Protein AF-A0A6I2VE05-F1 (afdb_monomer_lite)

Foldseek 3Di:
DQWWKWKWKDADNDIDIDIHSDPVVSVVVLVVVCVVQVVPDDDCWDDDPNDIDHSVRDDGMDIDIDTGPDD

Radius of gyration: 14.78 Å; chains: 1; bounding box: 33×26×35 Å

Sequence (71 aa):
MARSYTLTLRREGDSERQRFVTVDGALDTLETEIRAMSQTVRKATTKSLGREYEPVELVAVRAEVSGPGVR

Secondary structure (DSSP, 8-state):
----EEEEEEETTEEEEEEESSHHHHHHHHHHHHHHHHTT--PPPEEETTEEE-GGGS---EEEEEPTT--

pLDDT: mean 86.16, std 10.94, range [52.56, 97.44]

Structure (mmCIF, N/CA/C/O backbone):
data_AF-A0A6I2VE05-F1
#
_entry.id   AF-A0A6I2VE05-F1
#
loop_
_atom_site.group_PDB
_atom_site.id
_atom_site.type_symbol
_atom_site.label_atom_id
_atom_site.label_alt_id
_atom_site.label_comp_id
_atom_site.label_asym_id
_atom_site.label_entity_id
_atom_site.label_seq_id
_atom_site.pdbx_PDB_ins_code
_atom_site.Cartn_x
_atom_site.Cartn_y
_atom_site.Cartn_z
_atom_site.occupancy
_atom_site.B_iso_or_equiv
_atom_site.auth_seq_id
_atom_site.auth_comp_id
_atom_site.auth_asym_id
_atom_site.auth_atom_id
_atom_site.pdbx_PDB_model_num
ATOM 1 N N . MET A 1 1 ? 21.374 7.329 -16.780 1.00 52.56 1 MET A N 1
ATOM 2 C CA . MET A 1 1 ? 20.603 7.017 -15.556 1.00 52.56 1 MET A CA 1
ATOM 3 C C . MET A 1 1 ? 19.704 5.835 -15.861 1.00 52.56 1 MET A C 1
ATOM 5 O O . MET A 1 1 ? 18.996 5.899 -16.860 1.00 52.56 1 MET A O 1
ATOM 9 N N . ALA A 1 2 ? 19.765 4.753 -15.081 1.00 56.38 2 ALA A N 1
ATOM 10 C CA . ALA A 1 2 ? 18.833 3.641 -15.260 1.00 56.38 2 ALA A CA 1
ATOM 11 C C . ALA A 1 2 ? 17.403 4.157 -15.032 1.00 56.38 2 ALA A C 1
ATOM 13 O O . ALA A 1 2 ? 17.139 4.808 -14.020 1.00 56.38 2 ALA A O 1
ATOM 14 N N . ARG A 1 3 ? 16.507 3.934 -16.000 1.00 72.19 3 ARG A N 1
ATOM 15 C CA . ARG A 1 3 ? 15.089 4.276 -15.867 1.00 72.19 3 ARG A CA 1
ATOM 16 C C . ARG A 1 3 ? 14.481 3.306 -14.858 1.00 72.19 3 ARG A C 1
ATOM 18 O O . ARG A 1 3 ? 14.152 2.188 -15.227 1.00 72.19 3 ARG A O 1
ATOM 25 N N . SER A 1 4 ? 14.417 3.701 -13.592 1.00 87.94 4 SER A N 1
ATOM 26 C CA . SER A 1 4 ? 13.842 2.871 -12.534 1.00 87.94 4 SER A CA 1
ATOM 27 C C . SER A 1 4 ? 12.526 3.448 -12.039 1.00 87.94 4 SER A C 1
ATOM 29 O O . SER A 1 4 ? 12.412 4.660 -11.849 1.00 87.94 4 SER A O 1
ATOM 31 N N . TYR A 1 5 ? 11.585 2.563 -11.757 1.00 93.56 5 TYR A N 1
ATOM 32 C CA . TYR A 1 5 ? 10.375 2.848 -11.002 1.0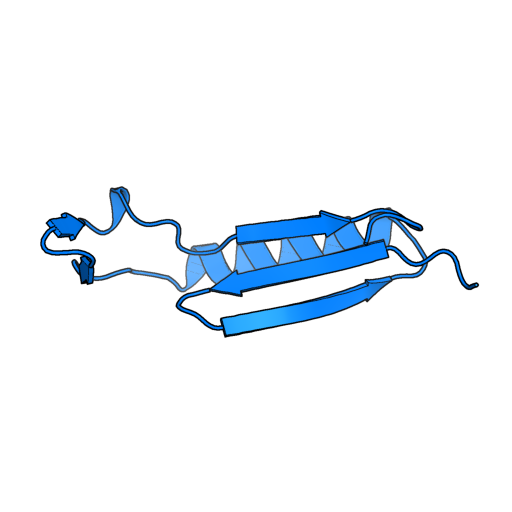0 93.56 5 TYR A CA 1
ATOM 33 C C . TYR A 1 5 ? 10.683 2.732 -9.510 1.00 93.56 5 TYR A C 1
ATOM 35 O O . TYR A 1 5 ? 11.525 1.926 -9.109 1.00 93.56 5 TYR A O 1
ATOM 43 N N . THR A 1 6 ? 10.031 3.548 -8.686 1.00 95.38 6 THR A N 1
ATOM 44 C CA . THR A 1 6 ? 10.194 3.496 -7.227 1.00 95.38 6 THR A CA 1
ATOM 45 C C . THR A 1 6 ? 8.849 3.248 -6.573 1.00 95.38 6 THR A C 1
ATOM 47 O O . THR A 1 6 ? 7.964 4.093 -6.677 1.00 95.38 6 THR A O 1
ATOM 50 N N . LEU A 1 7 ? 8.720 2.125 -5.872 1.00 95.75 7 LEU A N 1
ATOM 51 C CA . LEU A 1 7 ? 7.628 1.882 -4.938 1.00 95.75 7 LEU A CA 1
ATOM 52 C C . LEU A 1 7 ? 7.989 2.525 -3.599 1.00 95.75 7 LEU A C 1
ATOM 54 O O . LEU A 1 7 ? 9.071 2.273 -3.071 1.00 95.75 7 LEU A O 1
ATOM 58 N N . THR A 1 8 ? 7.100 3.349 -3.052 1.00 95.81 8 THR A N 1
ATOM 59 C CA . THR A 1 8 ? 7.200 3.871 -1.686 1.00 95.81 8 THR A CA 1
ATOM 60 C C . THR A 1 8 ? 6.010 3.383 -0.871 1.00 95.81 8 THR A C 1
ATOM 62 O O . THR A 1 8 ? 4.868 3.699 -1.201 1.00 95.81 8 THR A O 1
ATOM 65 N N . LEU A 1 9 ? 6.281 2.658 0.210 1.00 93.88 9 LEU A N 1
ATOM 66 C CA . LEU A 1 9 ? 5.291 2.191 1.179 1.00 93.88 9 LEU A CA 1
ATOM 67 C C . LEU A 1 9 ? 5.421 3.038 2.442 1.00 93.88 9 LEU A C 1
ATOM 69 O O . LEU A 1 9 ? 6.523 3.196 2.961 1.00 93.88 9 LEU A O 1
ATOM 73 N N . ARG A 1 10 ? 4.322 3.614 2.930 1.00 91.56 10 ARG A N 1
ATOM 74 C CA . ARG A 1 10 ? 4.292 4.403 4.170 1.00 91.56 10 ARG A CA 1
ATOM 75 C C . ARG A 1 10 ? 3.286 3.816 5.149 1.00 91.56 10 ARG A C 1
ATOM 77 O O . ARG A 1 10 ? 2.123 3.622 4.786 1.00 91.56 10 ARG A O 1
ATOM 84 N N . ARG A 1 11 ? 3.726 3.596 6.389 1.00 86.06 11 ARG A N 1
ATOM 85 C CA . ARG A 1 11 ? 2.920 3.089 7.510 1.00 86.06 11 ARG A CA 1
ATOM 86 C C . ARG A 1 11 ? 3.367 3.776 8.794 1.00 86.06 11 ARG A C 1
ATOM 88 O O . ARG A 1 11 ? 4.553 3.832 9.038 1.00 86.06 11 ARG A O 1
ATOM 95 N N . GLU A 1 12 ? 2.452 4.311 9.596 1.00 78.94 12 GLU A N 1
ATOM 96 C CA . GLU A 1 12 ? 2.726 4.753 10.987 1.00 78.94 12 GLU A CA 1
ATOM 97 C C . GLU A 1 12 ? 4.057 5.504 11.239 1.00 78.94 12 GLU A C 1
ATOM 99 O O . GLU A 1 12 ? 4.707 5.302 12.254 1.00 78.94 12 GLU A O 1
ATOM 104 N N . GLY A 1 13 ? 4.470 6.389 10.326 1.00 79.31 13 GLY A N 1
ATOM 105 C CA . GLY A 1 13 ? 5.734 7.134 10.443 1.00 79.31 13 GLY A CA 1
ATOM 106 C C . GLY A 1 13 ? 6.960 6.446 9.827 1.00 79.31 13 GLY A C 1
ATOM 107 O O . GLY A 1 13 ? 7.946 7.125 9.553 1.00 79.31 13 GLY A O 1
ATOM 108 N N . ASP A 1 14 ? 6.871 5.159 9.501 1.00 85.44 14 ASP A N 1
ATOM 109 C CA . ASP A 1 14 ? 7.849 4.428 8.702 1.00 85.44 14 ASP A CA 1
ATOM 110 C C . ASP A 1 14 ? 7.607 4.606 7.200 1.00 85.44 14 ASP A C 1
ATOM 112 O O . ASP A 1 14 ? 6.471 4.689 6.709 1.00 85.44 14 ASP A O 1
ATOM 116 N N . SER A 1 15 ? 8.705 4.596 6.445 1.00 92.25 15 SER A N 1
ATOM 117 C CA . SER A 1 15 ? 8.671 4.546 4.989 1.00 92.25 15 SER A CA 1
ATOM 118 C C . SER A 1 15 ? 9.706 3.577 4.437 1.00 92.25 15 SER A C 1
ATOM 120 O O . SER A 1 15 ? 10.890 3.698 4.752 1.00 92.25 15 SER A O 1
ATOM 122 N N . GLU A 1 16 ? 9.274 2.688 3.552 1.00 93.50 16 GLU A N 1
ATOM 123 C CA . GLU A 1 16 ? 10.134 1.778 2.804 1.00 93.50 16 GLU A CA 1
ATOM 124 C C . GLU A 1 16 ? 10.131 2.153 1.322 1.00 93.50 16 GLU A C 1
ATOM 126 O O . GLU A 1 16 ? 9.121 2.617 0.782 1.00 93.50 16 GLU A O 1
ATOM 131 N N . ARG A 1 17 ? 11.278 1.979 0.657 1.00 94.69 17 ARG A N 1
ATOM 132 C CA . ARG A 1 17 ? 11.420 2.233 -0.776 1.00 94.69 17 ARG A CA 1
ATOM 133 C C . ARG A 1 17 ? 12.080 1.062 -1.478 1.00 94.69 17 ARG A C 1
ATOM 135 O O . ARG A 1 17 ? 13.175 0.656 -1.099 1.00 94.69 17 ARG A O 1
ATOM 142 N N . GLN A 1 18 ? 11.463 0.620 -2.565 1.00 94.88 18 GLN A N 1
ATOM 143 C CA . GLN A 1 18 ? 11.975 -0.440 -3.427 1.00 94.88 18 GLN A CA 1
ATOM 144 C C . GLN A 1 18 ? 12.070 0.066 -4.869 1.00 94.88 18 GLN A C 1
ATOM 146 O O . GLN A 1 18 ? 11.252 0.876 -5.314 1.00 94.88 18 GLN A O 1
ATOM 151 N N . ARG A 1 19 ? 13.106 -0.364 -5.598 1.00 94.50 19 ARG A N 1
ATOM 152 C CA . ARG A 1 19 ? 13.366 0.068 -6.980 1.00 94.50 19 ARG A CA 1
ATOM 153 C C . ARG A 1 19 ? 13.160 -1.080 -7.950 1.00 94.50 19 ARG A C 1
ATOM 155 O O . ARG A 1 19 ? 13.661 -2.174 -7.719 1.00 94.50 19 ARG A O 1
ATOM 162 N N . PHE A 1 20 ? 12.524 -0.778 -9.074 1.00 94.44 20 PHE A N 1
ATOM 163 C CA . PHE A 1 20 ? 12.194 -1.747 -10.113 1.00 94.44 20 PHE A CA 1
ATOM 164 C C . PHE A 1 20 ? 12.647 -1.251 -11.480 1.00 94.44 20 PHE A C 1
ATOM 166 O O . PHE A 1 20 ? 12.680 -0.049 -11.749 1.00 94.44 20 PHE A O 1
ATOM 173 N N . VAL A 1 21 ? 12.993 -2.191 -12.356 1.00 93.19 21 VAL A N 1
ATOM 174 C CA . VAL A 1 21 ? 13.361 -1.898 -13.750 1.00 93.19 21 VAL A CA 1
ATOM 175 C C . VAL A 1 21 ? 12.113 -1.784 -14.634 1.00 93.19 21 VAL A C 1
ATOM 177 O O . VAL A 1 21 ? 12.116 -1.036 -15.609 1.00 93.19 21 VAL A O 1
ATOM 180 N N . THR A 1 22 ? 11.028 -2.474 -14.272 1.00 92.69 22 THR A N 1
ATOM 181 C CA . THR A 1 22 ? 9.749 -2.480 -14.993 1.00 92.69 22 THR A CA 1
ATOM 182 C C . THR A 1 22 ? 8.629 -1.894 -14.136 1.00 92.69 22 THR A C 1
ATOM 184 O O . THR A 1 22 ? 8.692 -1.935 -12.906 1.00 92.69 22 THR A O 1
ATOM 187 N N . VAL A 1 23 ? 7.608 -1.332 -14.793 1.00 93.81 23 VAL A N 1
ATOM 188 C CA . VAL A 1 23 ? 6.400 -0.848 -14.108 1.00 93.81 23 VAL A CA 1
ATOM 189 C C . VAL A 1 23 ? 5.581 -2.018 -13.573 1.00 93.81 23 VAL A C 1
ATOM 191 O O . VAL A 1 23 ? 5.136 -1.956 -12.434 1.00 93.81 23 VAL A O 1
ATOM 194 N N . ASP A 1 24 ? 5.478 -3.102 -14.346 1.00 96.00 24 ASP A N 1
ATOM 195 C CA . ASP A 1 24 ? 4.722 -4.298 -13.966 1.00 96.00 24 ASP A CA 1
ATOM 196 C C . ASP A 1 24 ? 5.256 -4.889 -12.661 1.00 96.00 24 ASP A C 1
ATOM 198 O O . ASP A 1 24 ? 4.500 -5.060 -11.716 1.00 96.00 24 ASP A O 1
ATOM 202 N N . GLY A 1 25 ? 6.581 -5.046 -12.536 1.00 95.25 25 GLY A N 1
ATOM 203 C CA . GLY A 1 25 ? 7.185 -5.539 -11.296 1.00 95.25 25 GLY A CA 1
ATOM 204 C C . GLY A 1 25 ? 6.914 -4.628 -10.094 1.00 95.25 25 GLY A C 1
ATOM 205 O O . GLY A 1 25 ? 6.701 -5.116 -8.989 1.00 95.25 25 GLY A O 1
ATOM 206 N N . ALA A 1 26 ? 6.864 -3.307 -10.300 1.00 95.56 26 ALA A N 1
ATOM 207 C CA . ALA A 1 26 ? 6.511 -2.372 -9.233 1.00 95.56 26 ALA A CA 1
ATOM 208 C C . ALA A 1 26 ? 5.030 -2.480 -8.826 1.00 95.56 26 ALA A C 1
ATOM 210 O O . ALA A 1 26 ? 4.719 -2.359 -7.640 1.00 95.56 26 ALA A O 1
ATOM 211 N N . LEU A 1 27 ? 4.127 -2.689 -9.789 1.00 96.12 27 LEU A N 1
ATOM 212 C CA . LEU A 1 27 ? 2.690 -2.839 -9.549 1.00 96.12 27 LEU A CA 1
ATOM 213 C C . LEU A 1 27 ? 2.359 -4.185 -8.894 1.00 96.12 27 LEU A C 1
ATOM 215 O O . LEU A 1 27 ? 1.601 -4.202 -7.927 1.00 96.12 27 LEU A O 1
ATOM 219 N N . ASP A 1 28 ? 2.983 -5.275 -9.340 1.00 97.44 28 ASP A N 1
ATOM 220 C CA . ASP A 1 28 ? 2.815 -6.612 -8.761 1.00 97.44 28 ASP A CA 1
ATOM 221 C C . ASP A 1 28 ? 3.267 -6.640 -7.294 1.00 97.44 28 ASP A C 1
ATOM 223 O O . ASP A 1 28 ? 2.569 -7.161 -6.414 1.00 97.44 28 ASP A O 1
ATOM 227 N N . THR A 1 29 ? 4.425 -6.036 -6.995 1.00 96.00 29 THR A N 1
ATOM 228 C CA . THR A 1 29 ? 4.883 -5.905 -5.608 1.00 96.00 29 THR A CA 1
ATOM 229 C C . THR A 1 29 ? 3.962 -4.992 -4.802 1.00 96.00 29 THR A C 1
ATOM 231 O O . THR A 1 29 ? 3.606 -5.350 -3.683 1.00 96.00 29 THR A O 1
ATOM 234 N N . LEU A 1 30 ? 3.512 -3.858 -5.354 1.00 95.31 30 LEU A N 1
ATOM 235 C CA . LEU A 1 30 ? 2.546 -2.986 -4.676 1.00 95.31 30 LEU A CA 1
ATOM 236 C C . LEU A 1 30 ? 1.273 -3.748 -4.294 1.00 95.31 30 LEU A C 1
ATOM 238 O O . LEU A 1 30 ? 0.813 -3.633 -3.159 1.00 95.31 30 LEU A O 1
ATOM 242 N N . GLU A 1 31 ? 0.708 -4.529 -5.215 1.00 94.94 31 GLU A N 1
ATOM 243 C CA . GLU A 1 31 ? -0.495 -5.316 -4.952 1.00 94.94 31 GLU A CA 1
ATOM 244 C C . GLU A 1 31 ? -0.252 -6.352 -3.850 1.00 94.94 31 GLU A C 1
ATOM 246 O O . GLU A 1 31 ? -1.042 -6.449 -2.907 1.00 94.94 31 GLU A O 1
ATOM 251 N N . THR A 1 32 ? 0.856 -7.090 -3.943 1.00 93.88 32 THR A N 1
ATOM 252 C CA . THR A 1 32 ? 1.242 -8.113 -2.961 1.00 93.88 32 THR A CA 1
ATOM 253 C C . THR A 1 32 ? 1.349 -7.519 -1.556 1.00 93.88 32 THR A C 1
ATOM 255 O O . THR A 1 32 ? 0.743 -8.029 -0.611 1.00 93.88 32 THR A O 1
ATOM 258 N N . GLU A 1 33 ? 2.055 -6.398 -1.430 1.00 90.88 33 GLU A N 1
ATOM 259 C CA . GLU A 1 33 ? 2.293 -5.713 -0.161 1.00 90.88 33 GLU A CA 1
ATOM 260 C C . GLU A 1 33 ? 1.002 -5.129 0.429 1.00 90.88 33 GLU A C 1
ATOM 262 O O . GLU A 1 33 ? 0.711 -5.320 1.613 1.00 90.88 33 GLU A O 1
ATOM 267 N N . ILE A 1 34 ? 0.162 -4.480 -0.390 1.00 89.25 34 ILE A N 1
ATOM 268 C CA . ILE A 1 34 ? -1.143 -3.976 0.070 1.00 89.25 34 ILE A CA 1
ATOM 269 C C . ILE A 1 34 ? -2.017 -5.127 0.567 1.00 89.25 34 ILE A C 1
ATOM 271 O O . ILE A 1 34 ? -2.636 -5.007 1.626 1.00 89.25 34 ILE A O 1
ATOM 275 N N . ARG A 1 35 ? -2.074 -6.248 -0.163 1.00 89.44 35 ARG A N 1
ATOM 276 C CA . ARG A 1 35 ? -2.873 -7.412 0.244 1.00 89.44 35 ARG A CA 1
ATOM 277 C C . ARG A 1 35 ? -2.377 -7.985 1.568 1.00 89.44 35 ARG A C 1
ATOM 279 O O . ARG A 1 35 ? -3.194 -8.167 2.470 1.00 89.44 35 ARG A O 1
ATOM 286 N N . ALA A 1 36 ? -1.071 -8.193 1.722 1.00 86.56 36 ALA A N 1
ATOM 287 C CA . ALA A 1 36 ? -0.479 -8.694 2.963 1.00 86.56 36 ALA A CA 1
ATOM 288 C C . ALA A 1 36 ? -0.777 -7.776 4.164 1.00 86.56 36 ALA A C 1
ATOM 290 O O . ALA A 1 36 ? -1.155 -8.237 5.245 1.00 86.56 36 ALA A O 1
ATOM 291 N N . MET A 1 37 ? -0.685 -6.459 3.969 1.00 80.00 37 MET A N 1
ATOM 292 C CA . MET A 1 37 ? -0.956 -5.493 5.034 1.00 80.00 37 MET A CA 1
ATOM 293 C C . MET A 1 37 ? -2.452 -5.335 5.335 1.00 80.00 37 MET A C 1
ATOM 295 O O . MET A 1 37 ? -2.835 -5.171 6.493 1.00 80.00 37 MET A O 1
ATOM 299 N N . SER A 1 38 ? -3.326 -5.456 4.332 1.00 75.25 38 SER A N 1
ATOM 300 C CA . SER A 1 38 ? -4.782 -5.401 4.539 1.00 75.25 38 SER A CA 1
ATOM 301 C C . SER A 1 38 ? -5.298 -6.504 5.473 1.00 75.25 38 SER A C 1
ATOM 303 O O . SER A 1 38 ? -6.303 -6.318 6.153 1.00 75.25 38 SER A O 1
ATOM 305 N N . GLN A 1 39 ? -4.594 -7.637 5.542 1.00 71.00 39 GLN A N 1
ATOM 306 C CA . GLN A 1 39 ? -4.968 -8.783 6.372 1.00 71.00 39 GLN A CA 1
ATOM 307 C C . GLN A 1 39 ? -4.488 -8.668 7.826 1.00 71.00 39 GLN A C 1
ATOM 309 O O . GLN A 1 39 ? -4.979 -9.390 8.691 1.00 71.00 39 GLN A O 1
ATOM 314 N N . THR A 1 40 ? -3.534 -7.780 8.111 1.00 65.75 40 THR A N 1
ATOM 315 C CA . THR A 1 40 ? -2.817 -7.738 9.397 1.00 65.75 40 THR A CA 1
ATOM 316 C C . THR A 1 40 ? -3.140 -6.510 10.244 1.00 65.75 40 THR A C 1
ATOM 318 O O . THR A 1 40 ? -2.912 -6.522 11.453 1.00 65.75 40 THR A O 1
ATOM 321 N N . VAL A 1 41 ? -3.713 -5.457 9.659 1.00 60.53 41 VAL A N 1
ATOM 322 C CA . VAL A 1 41 ? -3.875 -4.173 10.347 1.00 60.53 41 VAL A CA 1
ATOM 323 C C . VAL A 1 41 ? -5.284 -4.016 10.931 1.00 60.53 41 VAL A C 1
ATOM 325 O O . VAL A 1 41 ? -6.206 -3.547 10.270 1.00 60.53 41 VAL A O 1
ATOM 328 N N . ARG A 1 42 ? -5.444 -4.345 12.220 1.00 62.53 42 ARG A N 1
ATOM 329 C CA . ARG A 1 42 ? -6.518 -3.782 13.060 1.00 62.53 42 ARG A CA 1
ATOM 330 C C . ARG A 1 42 ? -5.962 -2.568 13.796 1.00 62.53 42 ARG A C 1
ATOM 332 O O . ARG A 1 42 ? -5.196 -2.722 14.742 1.00 62.53 42 ARG A O 1
ATOM 339 N N . LYS A 1 43 ? -6.321 -1.364 13.346 1.00 71.12 43 LYS A N 1
ATOM 340 C CA . LYS A 1 43 ? -5.961 -0.119 14.040 1.00 71.12 43 LYS A CA 1
ATOM 341 C C . LYS A 1 43 ? -6.809 0.021 15.301 1.00 71.12 43 LYS A C 1
ATOM 343 O O . LYS A 1 43 ? -7.990 -0.312 15.282 1.00 71.12 43 LYS A O 1
ATOM 348 N N . ALA A 1 44 ? -6.206 0.519 16.373 1.00 80.50 44 ALA A N 1
ATOM 349 C CA . ALA A 1 44 ? -6.936 1.058 17.514 1.00 80.50 44 ALA A CA 1
ATOM 350 C C . ALA A 1 44 ? -7.196 2.556 17.296 1.00 80.50 44 ALA A C 1
ATOM 352 O O . ALA A 1 44 ? -6.523 3.190 16.476 1.00 80.50 44 ALA A O 1
ATOM 353 N N . THR A 1 45 ? -8.148 3.118 18.039 1.00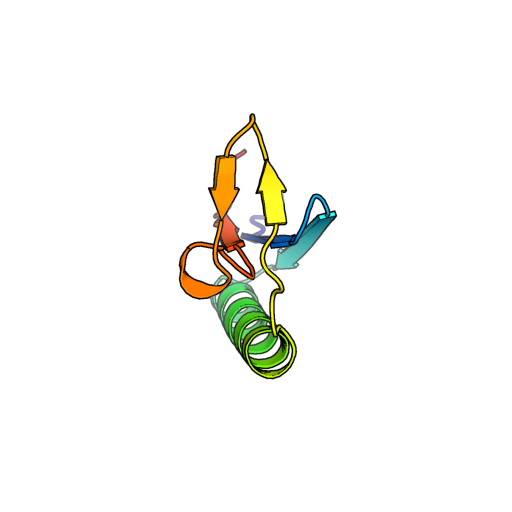 85.50 45 THR A N 1
ATOM 354 C CA . THR A 1 45 ? -8.358 4.569 18.101 1.00 85.50 45 THR A CA 1
ATOM 355 C C . THR A 1 45 ? -7.051 5.258 18.497 1.00 85.50 45 THR A C 1
ATOM 357 O O . THR A 1 45 ? -6.352 4.8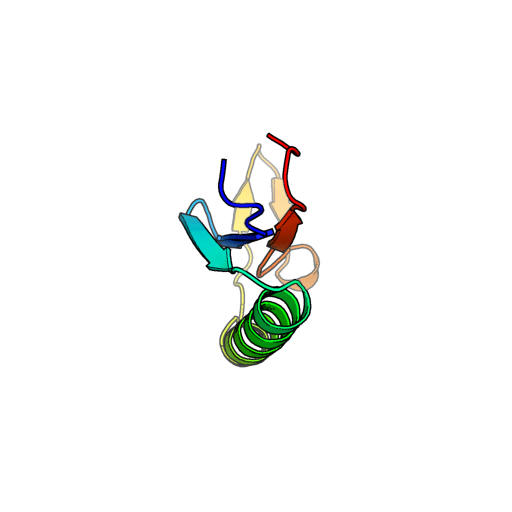09 19.408 1.00 85.50 45 THR A O 1
ATOM 360 N N . THR A 1 46 ? -6.695 6.336 17.798 1.00 85.81 46 THR A N 1
ATOM 361 C CA . THR A 1 46 ? -5.447 7.078 18.040 1.00 85.81 46 THR A CA 1
ATOM 362 C C . THR A 1 46 ? -5.700 8.574 18.164 1.00 85.81 46 THR A C 1
ATOM 364 O O . THR A 1 46 ? -6.690 9.090 17.648 1.00 85.81 46 THR A O 1
ATOM 367 N N . LYS A 1 47 ? -4.789 9.289 18.832 1.00 88.94 47 LYS A N 1
ATOM 368 C CA . LYS A 1 47 ? -4.868 10.740 19.017 1.00 88.94 47 LYS A CA 1
ATOM 369 C C . LYS A 1 47 ? -3.731 11.435 18.279 1.00 88.94 47 LYS A C 1
ATOM 371 O O . LYS A 1 47 ? -2.563 11.136 18.505 1.00 88.94 47 LYS A O 1
ATOM 376 N N . SER A 1 48 ? -4.069 12.398 17.428 1.00 84.44 48 SER A N 1
ATOM 377 C CA . SER A 1 48 ? -3.101 13.207 16.684 1.00 84.44 48 SER A CA 1
ATOM 378 C C . SER A 1 48 ? -3.617 14.632 16.505 1.00 84.44 48 SER A C 1
ATOM 380 O O . SER A 1 48 ? -4.807 14.844 16.284 1.00 84.44 48 SER A O 1
ATOM 382 N N . LEU A 1 49 ? -2.730 15.625 16.633 1.00 86.69 49 LEU A N 1
ATOM 383 C CA . LEU A 1 49 ? -3.060 17.056 16.519 1.00 86.69 49 LEU A CA 1
ATOM 384 C C . LEU A 1 49 ? -4.261 17.493 17.389 1.00 86.69 49 LEU A C 1
ATOM 386 O O . LEU A 1 49 ? -5.055 18.340 16.995 1.00 86.69 49 LEU A O 1
ATOM 390 N N . GLY A 1 50 ? -4.416 16.890 18.572 1.00 90.69 50 GLY A N 1
ATOM 391 C CA . GLY A 1 50 ? -5.512 17.194 19.500 1.00 90.69 50 GLY A CA 1
ATOM 392 C C . GLY A 1 50 ? -6.859 16.538 19.171 1.00 90.69 50 GLY A C 1
ATOM 393 O O . GLY A 1 50 ? -7.786 16.689 19.961 1.00 90.69 50 GLY A O 1
ATOM 394 N N . ARG A 1 51 ? -6.964 15.773 18.076 1.00 92.44 51 ARG A N 1
ATOM 395 C CA . ARG A 1 51 ? -8.168 15.036 17.665 1.00 92.44 51 ARG A CA 1
ATOM 396 C C . ARG A 1 51 ? -7.991 13.528 17.851 1.00 92.44 51 ARG A C 1
ATOM 398 O O . ARG A 1 51 ? -6.894 13.003 17.660 1.00 92.44 51 ARG A O 1
ATOM 405 N N . GLU A 1 52 ? -9.074 12.850 18.213 1.00 93.62 52 GLU A N 1
ATOM 406 C CA . GLU A 1 52 ? -9.172 11.389 18.189 1.00 93.62 52 GLU A CA 1
ATOM 407 C C . GLU A 1 52 ? -9.684 10.916 16.827 1.00 93.62 52 GLU A C 1
ATOM 409 O O . GLU A 1 52 ? -10.537 11.563 16.216 1.00 93.62 52 GLU A O 1
ATOM 414 N N . TYR A 1 53 ? -9.112 9.815 16.350 1.00 89.56 53 TYR A N 1
ATOM 415 C CA . TYR A 1 53 ? -9.445 9.184 15.082 1.00 89.56 53 TYR A CA 1
ATOM 416 C C . TYR A 1 53 ? -9.799 7.726 15.328 1.00 89.56 53 TYR A C 1
ATOM 418 O O . TYR A 1 53 ? -8.976 6.962 15.848 1.00 89.56 53 TYR A O 1
ATOM 426 N N . GLU A 1 54 ? -11.004 7.348 14.921 1.00 90.00 54 GLU A N 1
ATOM 427 C CA . GLU A 1 54 ? -11.453 5.965 14.909 1.00 90.00 54 GLU A CA 1
ATOM 428 C C . GLU A 1 54 ? -10.690 5.156 13.851 1.00 90.00 54 GLU A C 1
ATOM 430 O O . GLU A 1 54 ? -10.267 5.705 12.829 1.00 90.00 54 GLU A O 1
ATOM 435 N N . PRO A 1 55 ? -10.543 3.831 14.024 1.00 85.94 55 PRO A N 1
ATOM 436 C CA . PRO A 1 55 ? -9.818 2.976 13.084 1.00 85.94 55 PRO A CA 1
ATOM 437 C C . PRO A 1 55 ? -10.248 3.128 11.619 1.00 85.94 55 PRO A C 1
ATOM 439 O O . PRO A 1 55 ? -9.409 3.058 10.726 1.00 85.94 55 PRO A O 1
ATOM 442 N N . VAL A 1 56 ? -11.542 3.361 11.373 1.00 85.75 56 VAL A N 1
ATOM 443 C CA . VAL A 1 56 ? -12.112 3.542 10.025 1.00 85.75 56 VAL A CA 1
ATOM 444 C C . VAL A 1 56 ? -11.702 4.865 9.370 1.00 85.75 56 VAL A C 1
ATOM 446 O O . VAL A 1 56 ? -11.720 4.984 8.148 1.00 85.75 56 VAL A O 1
ATOM 449 N N . GLU A 1 57 ? -11.312 5.858 10.168 1.00 87.38 57 GLU A N 1
ATOM 450 C CA . GLU A 1 57 ? -10.829 7.158 9.695 1.00 87.38 57 GLU A CA 1
ATOM 451 C C . GLU A 1 57 ? -9.327 7.128 9.370 1.00 87.38 57 GLU A C 1
ATOM 453 O O . GLU A 1 57 ? -8.787 8.078 8.800 1.00 87.38 57 GLU A O 1
ATOM 458 N N . LEU A 1 58 ? -8.630 6.050 9.740 1.00 85.81 58 LEU A N 1
ATOM 459 C CA . LEU A 1 58 ? -7.188 5.934 9.602 1.00 85.81 58 LEU A CA 1
ATOM 460 C C . LEU A 1 58 ? -6.804 5.211 8.314 1.00 85.81 58 LEU A C 1
ATOM 462 O O . LEU A 1 58 ? -7.243 4.100 8.024 1.00 85.81 58 LEU A O 1
ATOM 466 N N . VAL A 1 59 ? -5.861 5.800 7.584 1.00 86.25 59 VAL A N 1
ATOM 467 C CA . VAL A 1 59 ? -5.170 5.098 6.502 1.00 86.25 59 VAL A CA 1
ATOM 468 C C . VAL A 1 59 ? -4.186 4.106 7.121 1.00 86.25 59 VAL A C 1
ATOM 470 O O . VAL A 1 59 ? -3.243 4.492 7.817 1.00 86.25 59 VAL A O 1
ATOM 473 N N . ALA A 1 60 ? -4.400 2.816 6.865 1.00 82.50 60 ALA A N 1
ATOM 474 C CA . ALA A 1 60 ? -3.510 1.760 7.336 1.00 82.50 60 ALA A CA 1
ATOM 475 C C . ALA A 1 60 ? -2.133 1.829 6.669 1.00 82.50 60 ALA A C 1
ATOM 477 O O . ALA A 1 60 ? -1.109 1.809 7.353 1.00 82.50 60 ALA A O 1
ATOM 478 N N . VAL A 1 61 ? -2.134 1.944 5.340 1.00 85.75 61 VAL A N 1
ATOM 479 C CA . VAL A 1 61 ? -0.946 1.940 4.487 1.00 85.75 61 VAL A CA 1
ATOM 480 C C . VAL A 1 61 ? -1.187 2.864 3.305 1.00 85.75 61 VAL A C 1
ATOM 482 O O . VAL A 1 61 ? -2.282 2.893 2.744 1.00 85.75 61 VAL A O 1
ATOM 485 N N . ARG A 1 62 ? -0.149 3.592 2.895 1.00 91.06 62 ARG A N 1
ATOM 486 C CA . ARG A 1 62 ? -0.121 4.322 1.626 1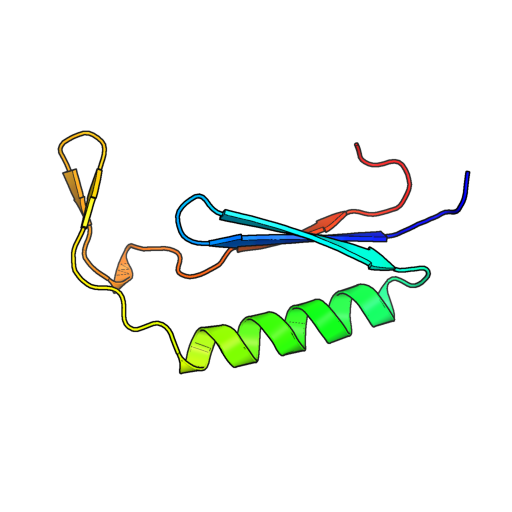.00 91.06 62 ARG A CA 1
ATOM 487 C C . ARG A 1 62 ? 0.999 3.768 0.756 1.00 91.06 62 ARG A C 1
ATOM 489 O O . ARG A 1 62 ? 2.159 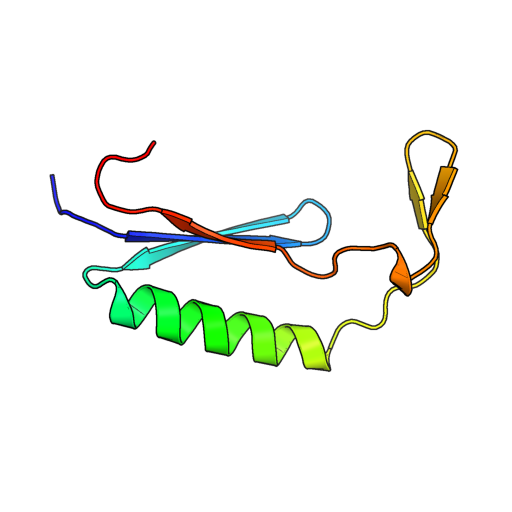3.826 1.154 1.00 91.06 62 ARG A O 1
ATOM 496 N N . ALA A 1 63 ? 0.647 3.270 -0.422 1.00 92.56 63 ALA A N 1
ATOM 497 C CA . ALA A 1 63 ? 1.587 2.755 -1.409 1.00 92.56 63 ALA A CA 1
ATOM 498 C C . ALA A 1 63 ? 1.563 3.627 -2.668 1.00 92.56 63 ALA A C 1
ATOM 500 O O . ALA A 1 63 ? 0.494 4.014 -3.136 1.00 92.56 63 ALA A O 1
ATOM 501 N N . GLU A 1 64 ? 2.736 3.950 -3.205 1.00 95.06 64 GLU A N 1
ATOM 502 C CA . GLU A 1 64 ? 2.891 4.819 -4.374 1.00 95.06 64 GLU A CA 1
ATOM 503 C C . GLU A 1 64 ? 3.955 4.274 -5.317 1.00 95.06 64 GLU A C 1
ATOM 505 O O . GLU A 1 64 ? 5.037 3.913 -4.859 1.00 95.06 64 GLU A O 1
ATOM 510 N N . VAL A 1 65 ? 3.693 4.297 -6.625 1.00 95.06 65 VAL A N 1
ATOM 511 C CA . VAL A 1 65 ? 4.706 4.036 -7.654 1.00 95.06 65 VAL A CA 1
ATOM 512 C C . VAL A 1 65 ? 5.026 5.335 -8.383 1.00 95.06 65 VAL A C 1
ATOM 514 O O . VAL A 1 65 ? 4.154 5.945 -8.999 1.00 95.06 65 VAL A O 1
ATOM 517 N N . SER A 1 66 ? 6.295 5.735 -8.346 1.00 94.50 66 SER A N 1
ATOM 518 C CA . SER A 1 66 ? 6.823 6.859 -9.121 1.00 94.50 66 SER A CA 1
ATOM 519 C C . SER A 1 66 ? 7.572 6.357 -10.350 1.00 94.50 66 SER A C 1
ATOM 521 O O . SER A 1 66 ? 8.392 5.439 -10.260 1.00 94.50 66 SER A O 1
ATOM 523 N N . GLY A 1 67 ? 7.305 6.981 -11.499 1.00 91.00 67 GLY A N 1
ATOM 524 C CA . GLY A 1 67 ? 7.985 6.683 -12.756 1.00 91.00 67 GLY A CA 1
ATOM 525 C C . GLY A 1 67 ? 9.416 7.240 -12.833 1.00 91.00 67 GLY A C 1
ATOM 526 O O . GLY A 1 67 ? 9.818 8.070 -12.011 1.00 91.00 67 GLY A O 1
ATOM 527 N N . PRO A 1 68 ? 10.198 6.827 -13.845 1.00 86.88 68 PRO A N 1
ATOM 528 C CA . PRO A 1 68 ? 11.552 7.320 -14.056 1.00 86.88 68 PRO A CA 1
ATOM 529 C C . PRO A 1 68 ? 11.585 8.841 -14.252 1.00 86.88 68 PRO A C 1
ATOM 531 O O . PRO A 1 68 ? 10.901 9.372 -15.121 1.00 86.88 68 PRO A O 1
ATOM 534 N N . GLY A 1 69 ? 12.424 9.536 -13.481 1.00 72.06 69 GLY A N 1
ATOM 535 C CA . GLY A 1 69 ? 12.612 10.989 -13.596 1.00 72.06 69 GLY A CA 1
ATOM 536 C C . 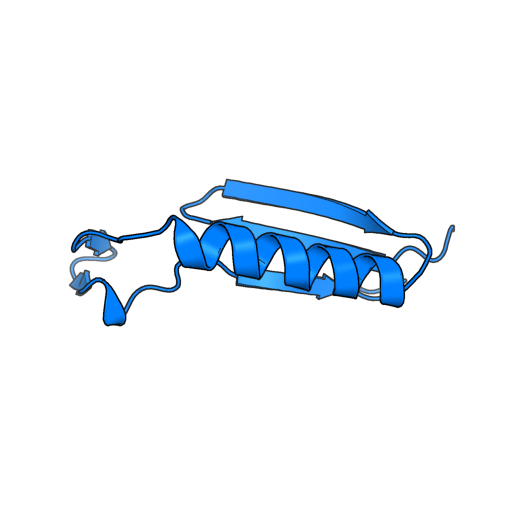GLY A 1 69 ? 11.662 11.837 -12.748 1.00 72.06 69 GLY A C 1
ATOM 537 O O . GLY A 1 69 ? 11.841 13.050 -12.695 1.00 72.06 69 GLY A O 1
ATOM 538 N N . VAL A 1 70 ? 10.713 11.220 -12.041 1.00 65.31 70 VAL A N 1
ATOM 539 C CA . VAL A 1 70 ? 9.925 11.890 -11.000 1.00 65.31 70 VAL A CA 1
ATOM 540 C C . VAL A 1 70 ? 10.725 11.812 -9.697 1.00 65.31 70 VAL A C 1
ATOM 542 O O . VAL A 1 70 ? 11.039 10.711 -9.239 1.00 65.31 70 VAL A O 1
ATOM 545 N N . ARG A 1 71 ? 11.125 12.964 -9.144 1.00 54.75 71 ARG A N 1
ATOM 546 C CA . ARG A 1 71 ? 11.903 13.064 -7.900 1.00 54.75 71 ARG A CA 1
ATOM 547 C C . ARG A 1 71 ? 11.106 13.770 -6.817 1.00 54.75 71 ARG A C 1
ATOM 549 O O . ARG A 1 71 ? 10.464 14.785 -7.155 1.00 54.75 71 ARG A O 1
#